Protein AF-A0A0G0F096-F1 (afdb_monomer_lite)

Secondary structure (DSSP, 8-state):
---HHHHHHHHHHHHHHHHHHHHHHT--THHHHHHHHHHHHHHHHHHHHHHHHHHH---------

Structure (mmCIF, N/CA/C/O backbone):
data_AF-A0A0G0F096-F1
#
_entry.id   AF-A0A0G0F096-F1
#
loop_
_atom_site.group_PDB
_atom_site.id
_atom_site.type_symbol
_atom_site.label_atom_id
_atom_site.label_alt_id
_atom_site.label_comp_id
_atom_site.label_asym_id
_atom_site.label_entity_id
_atom_site.label_seq_id
_atom_site.pdbx_PDB_ins_code
_atom_site.Cartn_x
_atom_site.Cartn_y
_atom_site.Cartn_z
_atom_site.occupancy
_atom_site.B_iso_or_equiv
_atom_site.auth_seq_id
_atom_site.auth_comp_id
_atom_site.auth_asym_id
_atom_site.auth_atom_id
_atom_site.pdbx_PDB_model_num
ATOM 1 N N . MET A 1 1 ? -27.341 2.737 13.534 1.00 39.50 1 MET A N 1
ATOM 2 C CA . MET A 1 1 ? -25.942 3.219 13.500 1.00 39.50 1 MET A CA 1
ATOM 3 C C . MET A 1 1 ? -25.445 3.099 12.072 1.00 39.50 1 MET A C 1
ATOM 5 O O . MET A 1 1 ? -25.544 2.020 11.501 1.00 39.50 1 MET A O 1
ATOM 9 N N . LYS A 1 2 ? -25.038 4.209 11.446 1.00 39.78 2 LYS A N 1
ATOM 10 C CA . LYS A 1 2 ? -24.578 4.212 10.050 1.00 39.78 2 LYS A CA 1
ATOM 11 C C . LYS A 1 2 ? -23.333 3.330 9.985 1.00 39.78 2 LYS A C 1
ATOM 13 O O . LYS A 1 2 ? -22.405 3.534 10.757 1.00 39.78 2 LYS A O 1
ATOM 18 N N . ASN A 1 3 ? -23.358 2.312 9.136 1.00 54.81 3 ASN A N 1
ATOM 19 C CA . ASN A 1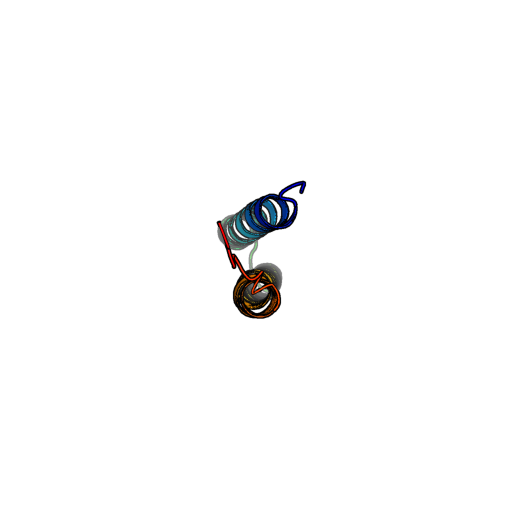 3 ? -22.373 1.235 9.088 1.00 54.81 3 ASN A CA 1
ATOM 20 C C . ASN A 1 3 ? -21.073 1.695 8.394 1.00 54.81 3 ASN A C 1
ATOM 22 O O . ASN A 1 3 ? -20.634 1.118 7.401 1.00 54.81 3 ASN A O 1
ATOM 26 N N . VAL A 1 4 ? -20.505 2.809 8.867 1.00 59.06 4 VAL A N 1
ATOM 27 C CA . VAL A 1 4 ? -19.403 3.527 8.208 1.00 59.06 4 VAL A CA 1
ATOM 28 C C . VAL A 1 4 ? -18.150 2.655 8.132 1.00 59.06 4 VAL A C 1
ATOM 30 O O . VAL A 1 4 ? -17.432 2.713 7.143 1.00 59.06 4 VAL A O 1
ATOM 33 N N . GLY A 1 5 ? -17.945 1.772 9.117 1.00 62.06 5 GLY A N 1
ATOM 34 C CA . GLY A 1 5 ? -16.807 0.852 9.149 1.00 62.06 5 GLY A CA 1
ATOM 35 C C . GLY A 1 5 ? -16.796 -0.175 8.011 1.00 62.06 5 GLY A C 1
ATOM 36 O O . GLY A 1 5 ? -15.725 -0.528 7.526 1.00 62.06 5 GLY A O 1
ATOM 37 N N . ILE A 1 6 ? -17.963 -0.628 7.533 1.00 65.25 6 ILE A N 1
ATOM 38 C CA . ILE A 1 6 ? -18.030 -1.581 6.408 1.00 65.25 6 ILE A CA 1
ATOM 39 C C . ILE A 1 6 ? -17.807 -0.867 5.070 1.00 65.25 6 ILE A C 1
ATO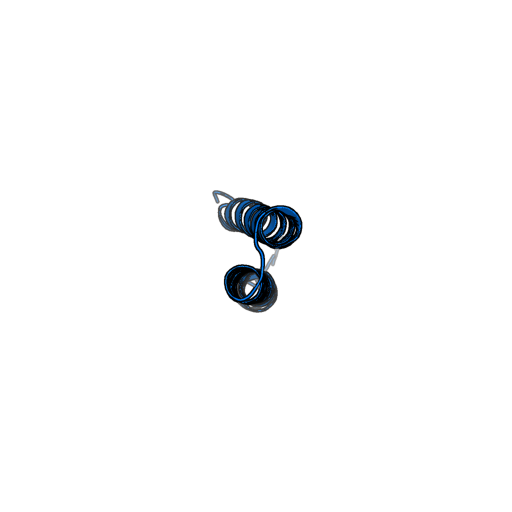M 41 O O . ILE A 1 6 ? -17.137 -1.405 4.183 1.00 65.25 6 ILE A O 1
ATOM 45 N N . LEU A 1 7 ? -18.321 0.360 4.936 1.00 67.25 7 LEU A N 1
ATOM 46 C CA . LEU A 1 7 ? -18.123 1.173 3.737 1.00 67.25 7 LEU A CA 1
ATOM 47 C C . LEU A 1 7 ? -16.654 1.615 3.601 1.00 67.25 7 LEU A C 1
ATOM 49 O O . LEU A 1 7 ? -16.067 1.418 2.540 1.00 67.25 7 LEU A O 1
ATOM 53 N N . ASP A 1 8 ? -16.039 2.119 4.679 1.00 72.19 8 ASP A N 1
ATOM 54 C CA . ASP A 1 8 ? -14.622 2.528 4.699 1.00 72.19 8 ASP A CA 1
ATOM 55 C C . ASP A 1 8 ? -13.701 1.349 4.361 1.00 72.19 8 ASP A C 1
ATOM 57 O O . ASP A 1 8 ? -12.796 1.464 3.536 1.00 72.19 8 ASP A O 1
ATOM 61 N N . LYS A 1 9 ? -14.003 0.163 4.906 1.00 69.88 9 LYS A N 1
ATOM 62 C CA . LYS A 1 9 ? -13.273 -1.073 4.606 1.00 69.88 9 LYS A CA 1
ATOM 63 C C . LYS A 1 9 ? -13.359 -1.458 3.130 1.00 69.88 9 LYS A C 1
ATOM 65 O O . LYS A 1 9 ? -12.341 -1.801 2.532 1.00 69.88 9 LYS A O 1
ATOM 70 N N . SER A 1 10 ? -14.558 -1.421 2.553 1.00 78.75 10 SER A N 1
ATOM 71 C CA . SER A 1 10 ? -14.775 -1.810 1.154 1.00 78.75 10 SER A CA 1
ATOM 72 C C . SER A 1 10 ? -14.002 -0.889 0.213 1.00 78.75 10 SER A C 1
ATOM 74 O O . SER A 1 10 ? -13.290 -1.362 -0.669 1.00 78.75 10 SER A O 1
ATOM 76 N N . VAL A 1 11 ? -14.049 0.420 0.472 1.00 83.00 11 VAL A N 1
ATOM 77 C CA . VAL A 1 11 ? -13.274 1.419 -0.272 1.00 83.00 11 VAL A CA 1
ATOM 78 C C . VAL A 1 11 ? -11.772 1.160 -0.122 1.00 83.00 11 VAL A C 1
ATOM 80 O O . VAL A 1 11 ? -11.050 1.145 -1.115 1.00 83.00 11 VAL A O 1
ATOM 83 N N . ARG A 1 12 ? -11.289 0.865 1.090 1.00 83.75 12 ARG A N 1
ATOM 84 C CA . ARG A 1 12 ? -9.862 0.617 1.349 1.00 83.75 12 ARG A CA 1
ATOM 85 C C . ARG A 1 12 ? -9.336 -0.647 0.650 1.00 83.75 12 ARG A C 1
ATOM 87 O O . ARG A 1 12 ? -8.224 -0.629 0.131 1.00 83.75 12 ARG A O 1
ATOM 94 N N . VAL A 1 13 ? -10.141 -1.710 0.562 1.00 81.50 13 VAL A N 1
ATOM 95 C CA . VAL A 1 13 ? -9.814 -2.921 -0.220 1.00 81.50 13 VAL A CA 1
ATOM 96 C C . VAL A 1 13 ? -9.775 -2.624 -1.721 1.00 81.50 13 VAL A C 1
ATOM 98 O O . VAL A 1 13 ? -8.856 -3.073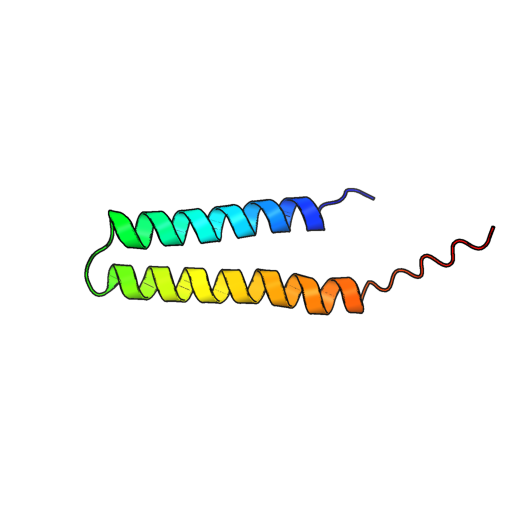 -2.406 1.00 81.50 13 VAL A O 1
ATOM 101 N N . ILE A 1 14 ? -10.723 -1.828 -2.226 1.00 87.19 14 ILE A N 1
ATOM 102 C CA . ILE A 1 14 ? -10.732 -1.387 -3.628 1.00 87.19 14 ILE A CA 1
ATOM 103 C C . ILE A 1 14 ? -9.455 -0.599 -3.942 1.00 87.19 14 ILE A C 1
ATOM 105 O O . ILE A 1 14 ? -8.801 -0.882 -4.941 1.00 87.19 14 ILE A O 1
ATOM 109 N N . PHE A 1 15 ? -9.037 0.320 -3.067 1.00 83.31 15 PHE A N 1
ATOM 110 C CA . PHE A 1 15 ? -7.786 1.062 -3.245 1.00 83.31 15 PHE A CA 1
ATOM 111 C C . PHE A 1 15 ? -6.547 0.158 -3.256 1.00 83.31 15 PHE A C 1
ATOM 113 O O . PHE A 1 15 ? -5.668 0.371 -4.086 1.00 83.31 15 PHE A O 1
ATOM 120 N N . VAL A 1 16 ? -6.471 -0.866 -2.396 1.00 86.19 16 VAL A N 1
ATOM 121 C CA . VAL A 1 16 ? -5.363 -1.845 -2.423 1.00 86.19 16 VAL A CA 1
ATOM 122 C C . VAL A 1 16 ? -5.289 -2.550 -3.778 1.00 86.19 16 VAL A C 1
ATOM 124 O O . VAL A 1 16 ? -4.208 -2.642 -4.357 1.00 86.19 16 VAL A O 1
ATOM 127 N N . LEU A 1 17 ? -6.429 -3.003 -4.306 1.00 86.31 17 LEU A N 1
ATOM 128 C CA . LEU A 1 17 ? -6.515 -3.630 -5.628 1.00 86.31 17 LEU A CA 1
ATOM 129 C C . LEU A 1 17 ? -6.093 -2.671 -6.745 1.00 86.31 17 LEU A C 1
ATOM 131 O O . LEU A 1 17 ? -5.302 -3.045 -7.605 1.00 86.31 17 LEU A O 1
ATOM 135 N N . VAL A 1 18 ? -6.574 -1.428 -6.706 1.00 87.94 18 VAL A N 1
ATOM 136 C CA . VAL A 1 18 ? -6.219 -0.393 -7.684 1.00 87.94 18 VAL A CA 1
ATOM 137 C C . VAL A 1 18 ? -4.717 -0.114 -7.659 1.00 87.94 18 VAL A C 1
ATOM 139 O O . VAL A 1 18 ? -4.088 -0.112 -8.713 1.00 87.94 18 VAL A O 1
ATOM 142 N N . PHE A 1 19 ? -4.110 0.049 -6.482 1.00 83.75 19 PHE A N 1
ATOM 143 C CA . PHE A 1 19 ? -2.668 0.276 -6.373 1.00 83.75 19 PHE A CA 1
ATOM 144 C C . PHE A 1 19 ? -1.836 -0.930 -6.819 1.00 83.75 19 PHE A C 1
ATOM 146 O O . PHE A 1 19 ? -0.792 -0.737 -7.440 1.00 83.75 19 PHE A O 1
ATOM 153 N N . LEU A 1 20 ? -2.304 -2.156 -6.571 1.00 84.06 20 LEU A N 1
ATOM 154 C CA . LEU A 1 20 ? -1.668 -3.379 -7.069 1.00 84.06 20 LEU A CA 1
ATOM 155 C C . LEU A 1 20 ? -1.702 -3.466 -8.597 1.00 84.06 20 LEU A C 1
ATOM 157 O O . LEU A 1 20 ? -0.678 -3.721 -9.228 1.00 84.06 20 LEU A O 1
ATOM 161 N N . VAL A 1 21 ? -2.870 -3.232 -9.197 1.00 88.00 21 VAL A N 1
ATOM 162 C CA . VAL A 1 21 ? -3.063 -3.313 -10.651 1.00 88.00 21 VAL A CA 1
ATOM 163 C C . VAL A 1 21 ? -2.313 -2.185 -11.357 1.00 88.00 21 VAL A C 1
ATOM 165 O O . VAL A 1 21 ? -1.580 -2.444 -12.310 1.00 88.00 21 VAL A O 1
ATOM 168 N N . ILE A 1 22 ? -2.424 -0.948 -10.862 1.00 85.50 22 ILE A N 1
ATOM 169 C CA . ILE A 1 22 ? -1.706 0.202 -11.425 1.00 85.50 22 ILE A CA 1
ATOM 170 C C . ILE A 1 22 ? -0.197 0.023 -11.262 1.00 85.50 22 ILE A C 1
ATOM 172 O O . ILE A 1 22 ? 0.550 0.199 -12.222 1.00 85.50 22 ILE A O 1
ATOM 176 N N . GLY A 1 23 ? 0.253 -0.382 -10.073 1.00 82.88 23 GLY A N 1
ATOM 177 C CA . GLY A 1 23 ? 1.662 -0.648 -9.806 1.00 82.88 23 GLY A CA 1
ATOM 178 C C . GLY A 1 23 ? 2.234 -1.773 -10.665 1.00 82.88 23 GLY A C 1
ATOM 179 O O . GLY A 1 23 ? 3.403 -1.718 -11.028 1.00 82.88 23 GLY A O 1
ATOM 180 N N . SER A 1 24 ? 1.429 -2.774 -11.026 1.00 81.00 24 SER A N 1
ATOM 181 C CA . SER A 1 24 ? 1.890 -3.889 -11.855 1.00 81.00 24 SER A CA 1
ATOM 182 C C . SER A 1 24 ? 1.858 -3.609 -13.357 1.00 81.00 24 SER A C 1
ATOM 184 O O . SER A 1 24 ? 2.679 -4.180 -14.070 1.00 81.00 24 SER A O 1
ATOM 186 N N . LEU A 1 25 ? 0.903 -2.814 -13.848 1.00 85.25 25 LEU A N 1
ATOM 187 C CA . LEU A 1 25 ? 0.693 -2.605 -15.289 1.00 85.25 25 LEU A CA 1
ATOM 188 C C . LEU A 1 25 ? 1.281 -1.291 -15.813 1.00 85.25 25 LEU A C 1
ATOM 190 O O . LEU A 1 25 ? 1.590 -1.203 -16.996 1.00 85.25 25 LEU A O 1
ATOM 194 N N . TYR A 1 26 ? 1.406 -0.273 -14.959 1.00 82.69 26 TYR A N 1
ATOM 195 C CA . TYR A 1 26 ? 1.735 1.094 -15.382 1.00 82.69 26 TYR A CA 1
ATOM 196 C C . TYR A 1 26 ? 2.960 1.684 -14.678 1.00 82.69 26 TYR A C 1
ATOM 198 O O . TYR A 1 26 ? 3.366 2.797 -15.008 1.00 82.69 26 TYR A O 1
ATOM 206 N N . ALA A 1 27 ? 3.544 0.980 -13.706 1.00 80.06 27 ALA A N 1
ATOM 207 C CA . ALA A 1 27 ? 4.716 1.451 -12.983 1.00 80.06 27 ALA A CA 1
ATOM 208 C C . ALA A 1 27 ? 5.905 0.506 -13.173 1.00 80.06 27 ALA A C 1
ATOM 210 O O . ALA A 1 27 ? 5.807 -0.699 -12.941 1.00 80.06 27 ALA A O 1
ATOM 211 N N . ASP A 1 28 ? 7.057 1.086 -13.507 1.00 83.31 28 ASP A N 1
ATOM 212 C CA . ASP A 1 28 ? 8.328 0.380 -13.644 1.00 83.31 28 ASP A CA 1
ATOM 213 C C . ASP A 1 28 ? 9.389 0.924 -12.680 1.00 83.31 28 ASP A C 1
ATOM 215 O O . ASP A 1 28 ? 9.343 2.071 -12.219 1.00 83.31 28 ASP A O 1
ATOM 219 N N . GLY A 1 29 ? 10.344 0.061 -12.331 1.00 84.00 29 GLY A N 1
ATOM 220 C CA . GLY A 1 29 ? 11.465 0.398 -11.454 1.00 84.00 29 GLY A CA 1
ATOM 221 C C . GLY A 1 29 ? 11.048 0.831 -10.042 1.00 84.00 29 GLY A C 1
ATOM 222 O O . GLY A 1 29 ? 10.297 0.146 -9.347 1.00 84.00 29 GLY A O 1
ATOM 223 N N . PHE A 1 30 ? 11.572 1.973 -9.592 1.00 84.38 30 PHE A N 1
ATOM 224 C CA . PHE A 1 30 ? 11.427 2.455 -8.212 1.00 84.38 30 PHE A CA 1
ATOM 225 C C . PHE A 1 30 ? 9.973 2.800 -7.841 1.00 84.38 30 PHE A C 1
ATOM 227 O O . PHE A 1 30 ? 9.545 2.613 -6.701 1.00 84.38 30 PHE A O 1
ATOM 234 N N . LEU A 1 31 ? 9.193 3.255 -8.824 1.00 81.00 31 LEU A N 1
ATOM 235 C CA . LEU A 1 31 ? 7.792 3.647 -8.662 1.00 81.00 31 LEU A CA 1
ATOM 236 C C . LEU A 1 31 ? 6.901 2.436 -8.355 1.00 81.00 31 LEU A C 1
ATOM 238 O O . LEU A 1 31 ? 6.007 2.512 -7.512 1.00 81.00 31 LEU A O 1
ATOM 242 N N . ARG A 1 32 ? 7.212 1.285 -8.962 1.00 83.06 32 ARG A N 1
ATOM 243 C CA . ARG A 1 32 ? 6.549 0.010 -8.674 1.00 83.06 32 ARG A CA 1
ATOM 244 C C . ARG A 1 32 ? 6.774 -0.422 -7.230 1.00 83.06 32 ARG A C 1
ATOM 246 O O . ARG A 1 32 ? 5.828 -0.814 -6.552 1.00 83.06 32 ARG A O 1
ATOM 253 N N . LEU A 1 33 ? 8.010 -0.308 -6.741 1.00 85.06 33 LEU A N 1
ATOM 254 C CA . LEU A 1 33 ? 8.355 -0.657 -5.362 1.00 85.06 33 LEU A CA 1
ATOM 255 C C . LEU A 1 33 ? 7.582 0.211 -4.356 1.00 85.06 33 LEU A C 1
ATOM 257 O O . LEU A 1 33 ? 6.982 -0.317 -3.422 1.00 85.06 33 LEU A O 1
ATOM 261 N N . ALA A 1 34 ? 7.539 1.528 -4.581 1.00 86.69 34 ALA A N 1
ATOM 262 C CA . ALA A 1 34 ? 6.803 2.458 -3.726 1.00 86.69 34 ALA A CA 1
ATOM 263 C C . ALA A 1 34 ? 5.299 2.132 -3.675 1.00 86.69 34 ALA A C 1
ATOM 265 O O . ALA A 1 34 ? 4.715 2.099 -2.592 1.00 86.69 34 ALA A O 1
ATOM 266 N N . LEU A 1 35 ? 4.687 1.821 -4.824 1.00 84.81 35 LEU A N 1
ATOM 267 C CA . LEU A 1 35 ? 3.273 1.437 -4.906 1.00 84.81 35 LEU A CA 1
ATOM 268 C C . LEU A 1 35 ? 2.980 0.111 -4.195 1.00 84.81 35 LEU A C 1
ATOM 270 O O . LEU A 1 35 ? 1.968 0.006 -3.500 1.00 84.81 35 LEU A O 1
ATOM 274 N N . TYR A 1 36 ? 3.878 -0.872 -4.294 1.00 83.81 36 TYR A N 1
ATOM 275 C CA . TYR A 1 36 ? 3.750 -2.128 -3.554 1.00 83.81 36 TYR A CA 1
ATOM 276 C C . TYR A 1 36 ? 3.839 -1.925 -2.041 1.00 83.81 36 TYR A C 1
ATOM 278 O O . TYR A 1 36 ? 3.023 -2.482 -1.309 1.00 83.81 36 TYR A O 1
ATOM 286 N N . VAL A 1 37 ? 4.783 -1.108 -1.565 1.00 88.12 37 VAL A N 1
ATOM 287 C CA . VAL A 1 37 ? 4.914 -0.784 -0.134 1.00 88.12 37 VAL A CA 1
ATOM 288 C C . VAL A 1 37 ? 3.658 -0.074 0.377 1.00 88.12 37 VAL A C 1
ATOM 290 O O . VAL A 1 37 ? 3.156 -0.410 1.451 1.00 88.12 37 VAL A O 1
ATOM 293 N N . LEU A 1 38 ? 3.102 0.851 -0.412 1.00 85.44 38 LEU A N 1
ATOM 294 C CA . LEU A 1 38 ? 1.856 1.539 -0.076 1.00 85.44 38 LEU A CA 1
ATOM 295 C C . LEU A 1 38 ? 0.670 0.564 -0.006 1.00 85.44 38 LEU A C 1
ATOM 297 O O . LEU A 1 38 ? -0.089 0.583 0.965 1.00 85.44 38 LEU A O 1
ATOM 301 N N . ALA A 1 39 ? 0.536 -0.326 -0.993 1.00 85.19 39 ALA A N 1
ATOM 302 C CA . ALA A 1 39 ? -0.499 -1.359 -1.006 1.00 85.19 39 ALA A CA 1
ATOM 303 C C . ALA A 1 39 ? -0.381 -2.293 0.212 1.00 85.19 39 ALA A C 1
ATOM 305 O O . ALA A 1 39 ? -1.391 -2.617 0.844 1.00 85.19 39 ALA A O 1
ATOM 306 N N . LEU A 1 40 ? 0.846 -2.653 0.603 1.00 85.25 40 LEU A N 1
ATOM 307 C CA . LEU A 1 40 ? 1.128 -3.437 1.805 1.00 85.25 40 LEU A CA 1
ATOM 308 C C . LEU A 1 40 ? 0.687 -2.701 3.077 1.00 85.25 40 LEU A C 1
ATOM 310 O O . LEU A 1 40 ? -0.067 -3.259 3.873 1.00 85.25 40 LEU A O 1
ATOM 314 N N . ALA A 1 41 ? 1.062 -1.432 3.246 1.00 85.94 41 ALA A N 1
ATOM 315 C CA . ALA A 1 41 ? 0.661 -0.628 4.402 1.00 85.94 41 ALA A CA 1
ATOM 316 C C . ALA A 1 41 ? -0.869 -0.470 4.515 1.00 85.94 41 ALA A C 1
ATOM 318 O O . ALA A 1 41 ? -1.436 -0.592 5.609 1.00 85.94 41 ALA A O 1
ATOM 319 N N . LEU A 1 42 ? -1.562 -0.260 3.388 1.00 82.94 42 LEU A N 1
ATOM 320 C CA . LEU A 1 42 ? -3.026 -0.223 3.358 1.00 82.94 42 LEU A CA 1
ATOM 321 C C . LEU A 1 42 ? -3.639 -1.585 3.699 1.00 82.94 42 LEU A C 1
ATOM 323 O O . LEU A 1 42 ? -4.608 -1.633 4.455 1.00 82.94 42 LEU A O 1
ATOM 327 N N . SER A 1 43 ? -3.080 -2.684 3.191 1.00 82.25 43 SER A N 1
ATOM 328 C CA . SER A 1 43 ? -3.580 -4.030 3.490 1.00 82.25 43 SER A CA 1
ATOM 329 C C . SER A 1 43 ? -3.433 -4.378 4.976 1.00 82.25 43 SER A C 1
ATOM 331 O O . SER A 1 43 ? -4.392 -4.843 5.593 1.00 82.25 43 SER A O 1
ATOM 333 N N . ILE A 1 44 ? -2.300 -4.027 5.593 1.00 81.62 44 ILE A N 1
ATOM 334 C CA . ILE A 1 44 ? -2.098 -4.153 7.041 1.00 81.62 44 ILE A CA 1
ATOM 335 C C . I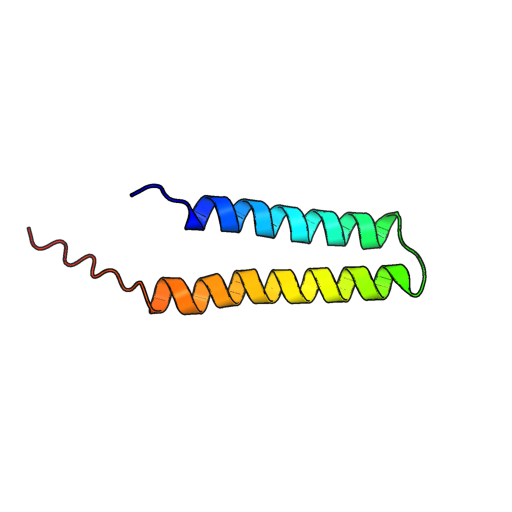LE A 1 44 ? -3.118 -3.293 7.781 1.00 81.62 44 ILE A C 1
ATOM 337 O O . ILE A 1 44 ? -3.748 -3.789 8.706 1.00 81.62 44 ILE A O 1
ATOM 341 N N . SER A 1 45 ? -3.348 -2.052 7.344 1.00 77.50 45 SER A N 1
ATOM 342 C CA . SER A 1 45 ? -4.345 -1.158 7.950 1.00 77.50 45 SER A CA 1
ATOM 343 C C . SER A 1 45 ? -5.769 -1.718 7.876 1.00 77.50 45 SER A C 1
ATOM 345 O O . SER A 1 45 ? -6.553 -1.518 8.801 1.00 77.50 45 SER A O 1
ATOM 347 N N . VAL A 1 46 ? -6.121 -2.435 6.804 1.00 74.56 46 VAL A N 1
ATOM 348 C CA . VAL A 1 46 ? -7.410 -3.137 6.677 1.00 74.56 46 VAL A CA 1
ATOM 349 C C . VAL A 1 46 ? -7.498 -4.302 7.666 1.00 74.56 46 VAL A C 1
ATOM 351 O O . VAL A 1 46 ? -8.529 -4.468 8.318 1.00 74.56 46 VAL A O 1
ATOM 354 N N . VAL A 1 47 ? -6.430 -5.093 7.803 1.00 72.44 47 VAL A N 1
ATOM 355 C CA . VAL A 1 47 ? -6.386 -6.262 8.699 1.00 72.44 47 VAL A CA 1
ATOM 356 C C . VAL A 1 47 ? -6.350 -5.848 10.172 1.00 72.44 47 VAL A C 1
ATOM 358 O O . VAL A 1 47 ? -7.076 -6.422 10.982 1.00 72.44 47 VAL A O 1
ATOM 361 N N . THR A 1 48 ? -5.568 -4.833 10.538 1.00 71.25 48 THR A N 1
ATOM 362 C CA . THR A 1 48 ? -5.498 -4.311 11.912 1.00 71.25 48 THR A CA 1
ATOM 363 C C . THR A 1 48 ? -6.767 -3.569 12.299 1.00 71.25 48 THR A C 1
ATOM 365 O O . THR A 1 48 ? -7.250 -3.764 13.411 1.00 71.25 48 THR A O 1
ATOM 368 N N . SER A 1 49 ? -7.381 -2.818 11.379 1.00 62.44 49 SER A N 1
ATOM 369 C CA . SER A 1 49 ? -8.729 -2.277 11.603 1.00 62.44 49 SER A CA 1
ATOM 370 C C . SER A 1 49 ? -9.745 -3.398 11.824 1.00 62.44 49 SER A C 1
ATOM 372 O O . SER A 1 49 ? -10.664 -3.232 12.612 1.00 62.44 49 SER A O 1
ATOM 374 N N . PHE A 1 50 ? -9.574 -4.569 11.201 1.00 56.06 50 PHE A N 1
ATOM 375 C CA . PHE A 1 50 ? -10.434 -5.724 11.456 1.00 56.06 50 PHE 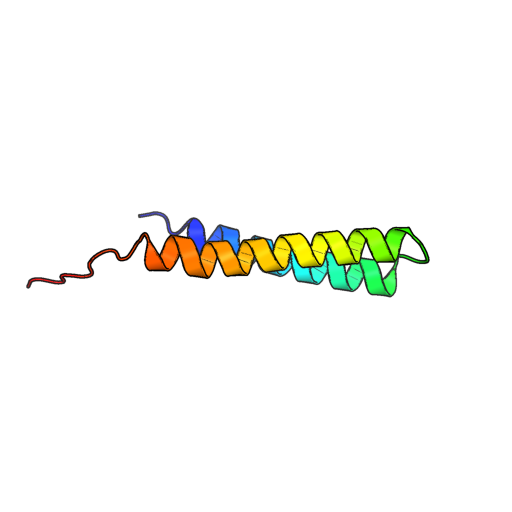A CA 1
ATOM 376 C C . PHE A 1 50 ? -10.167 -6.354 12.828 1.00 56.06 50 PHE A C 1
ATOM 378 O O . PHE A 1 50 ? -11.098 -6.545 13.599 1.00 56.06 50 PHE A O 1
ATOM 385 N N . CYS A 1 51 ? -8.908 -6.635 13.165 1.00 57.53 51 CYS A N 1
ATOM 386 C CA . CYS A 1 51 ? -8.554 -7.346 14.394 1.00 57.53 51 CYS A CA 1
ATOM 387 C C . CYS A 1 51 ? -8.725 -6.481 15.653 1.00 57.53 51 CYS A C 1
ATOM 389 O O . CYS A 1 51 ? -9.123 -6.991 16.694 1.00 57.53 51 CYS A O 1
ATOM 391 N N . PHE A 1 52 ? -8.461 -5.173 15.568 1.00 53.84 52 PHE A N 1
ATOM 392 C CA . PHE A 1 52 ? -8.545 -4.278 16.719 1.00 53.84 52 PHE A CA 1
ATOM 393 C C . PHE A 1 52 ? -9.957 -3.716 16.898 1.00 53.84 52 PHE A C 1
ATOM 395 O O . PHE A 1 52 ? -10.487 -3.816 17.993 1.00 53.84 52 PHE A O 1
ATOM 402 N N . LEU A 1 53 ? -10.633 -3.211 15.854 1.00 53.59 53 LEU A N 1
ATOM 403 C CA . LEU A 1 53 ? -11.983 -2.654 16.040 1.00 53.59 53 LEU A CA 1
ATOM 404 C C . LEU A 1 53 ? -13.054 -3.718 16.268 1.00 53.59 53 LEU A C 1
ATOM 406 O O . LEU A 1 53 ? -13.928 -3.444 17.069 1.00 53.59 53 LEU A O 1
ATOM 410 N N . TYR A 1 54 ? -13.016 -4.912 15.660 1.00 51.41 54 TYR A N 1
ATOM 411 C CA . TYR A 1 54 ? -14.015 -5.948 15.999 1.00 51.41 54 TYR A CA 1
ATOM 412 C C . TYR A 1 54 ? -13.793 -6.553 17.383 1.00 51.41 54 TYR A C 1
ATOM 414 O O . TYR A 1 54 ? -14.750 -6.957 18.028 1.00 51.41 54 TYR A O 1
ATOM 422 N N . LYS A 1 55 ? -12.542 -6.621 17.846 1.00 51.81 55 LYS A N 1
ATOM 423 C CA . LYS A 1 55 ? -12.218 -7.144 19.177 1.00 51.81 55 LYS A CA 1
ATOM 424 C C . LYS A 1 55 ? -12.413 -6.092 20.278 1.00 51.81 55 LYS A C 1
ATOM 426 O O . LYS A 1 55 ? -12.639 -6.456 21.423 1.00 51.81 55 LYS A O 1
ATOM 431 N N . PHE A 1 56 ? -12.334 -4.800 19.941 1.00 53.75 56 PHE A N 1
ATOM 432 C CA . PHE A 1 56 ? -12.579 -3.676 20.857 1.00 53.75 56 PHE A CA 1
ATOM 433 C C . PHE A 1 56 ? -14.052 -3.236 20.855 1.00 53.75 56 PHE A C 1
ATOM 435 O O . PHE A 1 56 ? -14.607 -2.941 21.907 1.00 53.75 56 PHE A O 1
ATOM 442 N N . PHE A 1 57 ? -14.716 -3.272 19.696 1.00 51.22 57 PHE A N 1
ATOM 443 C CA . PHE A 1 57 ? -16.174 -3.347 19.575 1.00 51.22 57 PHE A CA 1
ATOM 444 C C . PHE A 1 57 ? -16.627 -4.810 19.601 1.00 51.22 57 PHE A C 1
ATOM 446 O O . PHE A 1 57 ? -17.465 -5.224 18.797 1.00 51.22 57 PHE A O 1
ATOM 453 N N . ASP A 1 58 ? -16.181 -5.552 20.616 1.00 43.97 58 ASP A N 1
ATOM 454 C CA . ASP A 1 58 ? -17.055 -6.516 21.280 1.00 43.97 58 ASP A CA 1
ATOM 455 C C . ASP A 1 58 ? -18.241 -5.712 21.855 1.00 43.97 58 ASP A C 1
ATOM 457 O O . ASP A 1 58 ? -18.416 -5.537 23.059 1.00 43.97 58 ASP A O 1
ATOM 461 N N . ILE A 1 59 ? -19.068 -5.136 20.971 1.00 49.16 59 ILE A N 1
ATOM 462 C CA . ILE A 1 59 ? -20.469 -4.892 21.256 1.00 49.16 59 ILE A CA 1
ATOM 463 C C . ILE A 1 59 ? -20.963 -6.310 21.454 1.00 49.16 59 ILE A C 1
ATOM 465 O O . ILE A 1 59 ? -21.371 -6.965 20.498 1.00 49.16 59 ILE A O 1
ATOM 469 N N . SER A 1 60 ? -20.799 -6.826 22.675 1.00 48.97 60 SER A N 1
ATOM 470 C CA . SER A 1 60 ? -21.897 -7.130 23.568 1.00 48.97 60 SER A CA 1
ATOM 471 C C . SER A 1 60 ? -23.215 -7.039 22.814 1.00 48.97 60 SER A C 1
ATOM 473 O O . SER A 1 60 ? -24.078 -6.203 23.070 1.00 48.97 60 SER A O 1
ATOM 475 N N . THR A 1 61 ? -23.391 -7.962 21.874 1.00 44.84 61 THR A N 1
ATOM 476 C CA . THR A 1 61 ? -24.686 -8.480 21.491 1.00 44.84 61 THR A CA 1
ATOM 477 C C . THR A 1 61 ? -25.140 -9.341 22.662 1.00 44.84 61 THR A C 1
ATOM 479 O O . THR A 1 61 ? -25.493 -10.506 22.518 1.00 44.84 61 THR A O 1
ATOM 482 N N . ASN A 1 62 ? -25.147 -8.757 23.863 1.00 47.75 62 ASN A N 1
ATOM 483 C CA . ASN A 1 62 ? -26.014 -9.191 24.923 1.00 47.75 62 ASN A CA 1
ATOM 484 C C . ASN A 1 62 ? -27.411 -8.770 24.476 1.00 47.75 62 ASN A C 1
ATOM 486 O O . ASN A 1 62 ? -27.980 -7.771 24.911 1.00 47.75 62 ASN A O 1
ATOM 490 N N . ASN A 1 63 ? -27.921 -9.534 23.515 1.00 45.47 63 ASN A N 1
ATOM 491 C CA . ASN A 1 63 ? -29.320 -9.618 23.180 1.00 45.47 63 ASN A CA 1
ATOM 492 C C . ASN A 1 63 ? -29.972 -10.312 24.385 1.00 45.47 63 ASN A C 1
ATOM 494 O O . ASN A 1 63 ? -30.361 -11.472 24.322 1.00 45.47 63 ASN A O 1
ATOM 498 N N . LYS A 1 64 ? -30.000 -9.622 25.535 1.00 40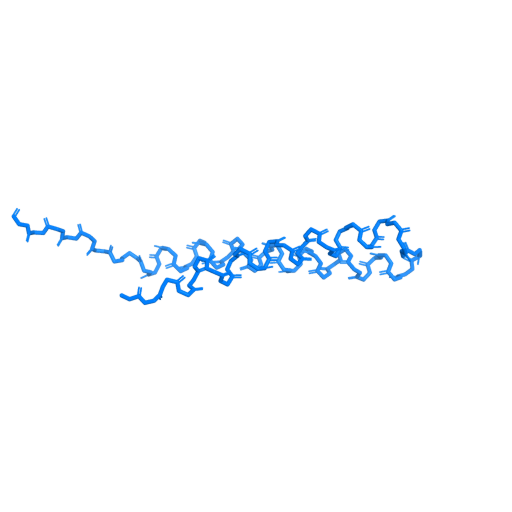.28 64 LYS A N 1
ATOM 499 C CA . LYS A 1 64 ? -30.960 -9.928 26.586 1.00 40.28 64 LYS A CA 1
ATOM 500 C C . LYS A 1 64 ? -32.305 -9.484 26.042 1.00 40.28 64 LYS A C 1
ATOM 502 O O . LYS A 1 64 ? -32.693 -8.323 26.180 1.00 40.28 64 LYS A O 1
ATOM 507 N N . LYS A 1 65 ? -32.982 -10.420 25.400 1.00 39.59 65 LYS A N 1
ATOM 508 C CA . LYS A 1 65 ? -34.424 -10.527 25.512 1.00 39.59 65 LYS A CA 1
ATOM 509 C C . LYS A 1 65 ? -34.735 -11.861 26.155 1.00 39.59 65 LYS A C 1
ATOM 511 O O . LYS A 1 65 ? -34.169 -12.867 25.682 1.00 39.59 65 LYS A O 1
#

Radius of gyration: 16.33 Å; chains: 1; bounding box: 46×15×42 Å

pLDDT: mean 71.1, std 16.06, range [39.5, 88.12]

Sequence (65 aa):
MKNVGILDKSVRVIFVLVFLVIGSLYADGFLRLALYVLALALSISVVTSFCFLYKFFDISTNNKK

Foldseek 3Di:
DPPVLVVVLVVLVVQLVVLQVCLVPPNDDPSSVVSPVVSVVSVVVSVCCVVPVVVVPPPPPVVPD